Protein AF-A0A2N1U7B9-F1 (afdb_monomer)

Sequence (162 aa):
MQNVTEEANQPQKRRLGWAIFLVAFLLTPVIWNAGTIELAGIDLDYGVRVYGAPKPEQKEYDGFYALKLKEMIEKTASPSRNPIIIMYQHIWYNAVTDGYDIVFWLEPNKPGSPGRSYGCYLSGNTLFLRVEYDGWNRVLTVPFSKAEIETALQHLPAEETP

Secondary structure (DSSP, 8-state):
--HHHHHHHHHHHHHHHHHHHHHHHHHHHHHHHTSPP--TT--TTEEEEEE-SS-S-PEEE-HHHHHHHHHHHHHH-EE---HHHHHHHHHHHHHT----SEEEEEEESSTT-SPPEEEEEEETTEEEEEEETTPPPEEEE-S--HHHHHHHTSPPTT----

Foldseek 3Di:
DPPVVVVVCVVVVVVVVVVVVVVCLQVVLQVLQQDADPLPLQAQQKWKFKDDDDDPDGDIGTSVLLVLVSCQCNVFKGFDSGSVQSVCVVCCCVPPVDDFPIWMKIGGPDPPPPDWIWIWGHDPQWTFIDTPDDDDIHIIGGPDDPVVSVVSVDDDPVPPDD

Mean predicted aligned error: 8.26 Å

Nearest PDB structures (foldseek):
  7a9y-assembly1_AAA  TM=4.972E-01  e=2.601E+00  Homo sapiens
  2cbr-assembly1_A  TM=5.210E-01  e=5.003E+00  Bos taurus
  6i8x-assembly2_B  TM=5.141E-01  e=3.944E+00  Ascaris suum
  6i9f-assembly1_A  TM=4.335E-01  e=4.442E+00  Ascaris suum
  4xdq-assembly1_A  TM=2.722E-01  e=3.716E+00  Mycolicibacterium thermoresistibile ATCC 19527

Radius of gyration: 21.89 Å; Cα contacts (8 Å, |Δi|>4): 228; chains: 1; bounding box: 32×30×97 Å

Structure (mmCIF, N/CA/C/O backbone):
data_AF-A0A2N1U7B9-F1
#
_entry.id   AF-A0A2N1U7B9-F1
#
loop_
_atom_site.group_PDB
_atom_site.id
_atom_site.type_symbol
_atom_site.label_atom_id
_atom_site.label_alt_id
_atom_site.label_comp_id
_atom_site.label_asym_id
_atom_site.label_entity_id
_atom_site.label_seq_id
_atom_site.pdbx_PDB_ins_code
_atom_site.Cartn_x
_atom_site.Cartn_y
_atom_site.Cartn_z
_atom_site.occupancy
_atom_site.B_iso_or_equiv
_atom_site.auth_seq_id
_atom_site.auth_comp_id
_atom_site.auth_asym_id
_atom_site.auth_atom_id
_atom_site.pdbx_PDB_model_num
ATOM 1 N N . MET A 1 1 ? -6.536 0.666 61.473 1.00 55.34 1 MET A N 1
ATOM 2 C CA . MET A 1 1 ? -7.361 1.458 60.529 1.00 55.34 1 MET A CA 1
ATOM 3 C C . MET A 1 1 ? -6.723 1.655 59.142 1.00 55.34 1 MET A C 1
ATOM 5 O O . MET A 1 1 ? -7.359 2.278 58.309 1.00 55.34 1 MET A O 1
ATOM 9 N N . GLN A 1 2 ? -5.533 1.104 58.846 1.00 54.75 2 GLN A N 1
ATOM 10 C CA . GLN A 1 2 ? -4.863 1.264 57.536 1.00 54.75 2 GLN A CA 1
ATOM 11 C C . GLN A 1 2 ? -5.254 0.227 56.459 1.00 54.75 2 GLN A C 1
ATOM 13 O O . GLN A 1 2 ? -5.137 0.533 55.281 1.00 54.75 2 GLN A O 1
ATOM 18 N N . ASN A 1 3 ? -5.776 -0.952 56.824 1.00 56.19 3 ASN A N 1
ATOM 19 C CA . ASN A 1 3 ? -6.053 -2.021 55.845 1.00 56.19 3 ASN A CA 1
ATOM 20 C C . ASN A 1 3 ? -7.308 -1.808 54.980 1.00 56.19 3 ASN A C 1
ATOM 22 O O . ASN A 1 3 ? -7.393 -2.359 53.889 1.00 56.19 3 ASN A O 1
ATOM 26 N N . VAL A 1 4 ? -8.281 -1.008 55.428 1.00 56.94 4 VAL A N 1
ATOM 27 C CA . VAL A 1 4 ? -9.568 -0.857 54.713 1.00 56.94 4 VAL A CA 1
ATOM 28 C C . VAL A 1 4 ? -9.419 0.014 53.456 1.00 56.94 4 VAL A C 1
ATOM 30 O O . VAL A 1 4 ? -10.116 -0.177 52.463 1.00 56.94 4 VAL A O 1
ATOM 33 N N . THR A 1 5 ? -8.469 0.951 53.460 1.00 56.84 5 THR A N 1
ATOM 34 C CA . THR A 1 5 ? -8.213 1.873 52.344 1.00 56.84 5 THR A CA 1
ATOM 35 C C . THR A 1 5 ? -7.369 1.255 51.223 1.00 56.84 5 THR A C 1
ATOM 37 O O . THR A 1 5 ? -7.430 1.730 50.087 1.00 56.84 5 THR A O 1
ATOM 40 N N . GLU A 1 6 ? -6.590 0.205 51.505 1.00 57.62 6 GLU A N 1
ATOM 41 C CA . GLU A 1 6 ? -5.793 -0.498 50.488 1.00 57.62 6 GLU A CA 1
ATOM 42 C C . GLU A 1 6 ? -6.632 -1.453 49.633 1.00 57.62 6 GLU A C 1
ATOM 44 O O . GLU A 1 6 ? -6.497 -1.433 48.406 1.00 57.62 6 GLU A O 1
ATOM 49 N N . GLU A 1 7 ? -7.546 -2.219 50.240 1.00 57.66 7 GLU A N 1
ATOM 50 C CA . GLU A 1 7 ? -8.446 -3.128 49.511 1.00 57.66 7 GLU A CA 1
ATOM 51 C C . GLU A 1 7 ? -9.394 -2.375 48.567 1.00 57.66 7 GLU A C 1
ATOM 53 O O . GLU A 1 7 ? -9.569 -2.773 47.414 1.00 57.66 7 GLU A O 1
ATOM 58 N N . ALA A 1 8 ? -9.936 -1.230 48.999 1.00 60.47 8 ALA A N 1
ATOM 59 C CA . ALA A 1 8 ? -10.823 -0.408 48.170 1.00 60.47 8 ALA A CA 1
ATOM 60 C C . ALA A 1 8 ? -10.115 0.196 46.936 1.00 60.47 8 ALA A C 1
ATOM 62 O O . ALA A 1 8 ? -10.736 0.389 45.890 1.00 60.47 8 ALA A O 1
ATOM 63 N N . ASN A 1 9 ? -8.802 0.447 47.021 1.00 62.03 9 ASN A N 1
ATOM 64 C CA . ASN A 1 9 ? -7.998 1.025 45.936 1.00 62.03 9 ASN A CA 1
ATOM 65 C C . ASN A 1 9 ? -7.472 -0.015 44.930 1.00 62.03 9 ASN A C 1
ATOM 67 O O . ASN A 1 9 ? -7.048 0.336 43.825 1.00 62.03 9 ASN A O 1
ATOM 71 N N . GLN A 1 10 ? -7.479 -1.299 45.285 1.00 64.56 10 GLN A N 1
ATOM 72 C CA . GLN A 1 10 ? -6.958 -2.381 44.452 1.00 64.56 10 GLN A CA 1
ATOM 73 C C . GLN A 1 10 ? -7.710 -2.580 43.113 1.00 64.56 10 GLN A C 1
ATOM 75 O O . GLN A 1 10 ? -7.042 -2.690 42.076 1.00 64.56 10 GLN A O 1
ATOM 80 N N . PRO A 1 11 ? -9.061 -2.580 43.051 1.00 73.31 11 PRO A N 1
ATOM 81 C CA . PRO A 1 11 ? -9.780 -2.693 41.779 1.00 73.31 11 PRO A CA 1
ATOM 82 C C . PRO A 1 11 ? -9.590 -1.458 40.887 1.00 73.31 11 PRO A C 1
ATOM 84 O O . PRO A 1 11 ? -9.519 -1.594 39.665 1.00 73.31 11 PRO A O 1
ATOM 87 N N . GLN A 1 12 ? -9.442 -0.265 41.473 1.00 77.00 12 GLN A N 1
ATOM 88 C CA . GLN A 1 12 ? -9.195 0.974 40.730 1.00 77.00 12 GLN A CA 1
ATOM 89 C C . GLN A 1 12 ? -7.795 0.989 40.100 1.00 77.00 12 GLN A C 1
ATOM 91 O O . GLN A 1 12 ? -7.665 1.286 38.913 1.00 77.00 12 GLN A O 1
ATOM 96 N N . LYS A 1 13 ? -6.762 0.569 40.845 1.00 79.94 13 LYS A N 1
ATOM 97 C CA . LYS A 1 13 ? -5.394 0.398 40.321 1.00 79.94 13 LYS A CA 1
ATOM 98 C C . LYS A 1 13 ? -5.332 -0.639 39.191 1.00 79.94 13 LYS A C 1
ATOM 100 O O . LYS A 1 13 ? -4.676 -0.396 38.182 1.00 79.94 13 LYS A O 1
ATOM 105 N N . ARG A 1 14 ? -6.057 -1.762 39.311 1.00 83.44 14 ARG A N 1
ATOM 106 C CA . ARG A 1 14 ? -6.150 -2.785 38.247 1.00 83.44 14 ARG A CA 1
ATOM 107 C C . ARG A 1 14 ? -6.809 -2.245 36.977 1.00 83.44 14 ARG A C 1
ATOM 109 O O . ARG A 1 14 ? -6.288 -2.465 35.890 1.00 83.44 14 ARG A O 1
ATOM 116 N N . ARG A 1 15 ? -7.925 -1.518 37.102 1.00 88.62 15 ARG A N 1
ATOM 117 C CA . ARG A 1 15 ? -8.607 -0.885 35.956 1.00 88.62 15 ARG A CA 1
ATOM 118 C C . ARG A 1 15 ? -7.722 0.149 35.264 1.00 88.62 15 ARG A C 1
ATOM 120 O O . ARG A 1 15 ? -7.667 0.168 34.040 1.00 88.62 15 ARG A O 1
ATOM 127 N N . LEU A 1 16 ? -7.000 0.960 36.039 1.00 91.12 16 LEU A N 1
ATOM 128 C CA . LEU A 1 16 ? -6.049 1.932 35.502 1.00 91.12 16 LEU A CA 1
ATOM 129 C C . LEU A 1 16 ? -4.903 1.245 34.746 1.00 91.12 16 LEU A C 1
ATOM 131 O O . LEU A 1 16 ? -4.582 1.654 33.635 1.00 91.12 16 LEU A O 1
ATOM 135 N N . GLY A 1 17 ? -4.335 0.172 35.304 1.00 92.12 17 GLY A N 1
ATOM 136 C CA . GLY A 1 17 ? -3.301 -0.620 34.632 1.00 92.12 17 GLY A CA 1
ATOM 137 C C . GLY A 1 17 ? -3.775 -1.195 33.293 1.00 92.12 17 GLY A C 1
ATOM 138 O O . GLY A 1 17 ? -3.082 -1.060 32.288 1.00 92.12 17 GLY A O 1
ATOM 139 N N . TRP A 1 18 ? -4.987 -1.757 33.252 1.00 94.06 18 TRP A N 1
ATOM 140 C CA . TRP A 1 18 ? -5.594 -2.243 32.008 1.00 94.06 18 TRP A CA 1
ATOM 141 C C . TRP A 1 18 ? -5.831 -1.134 30.984 1.00 94.06 18 TRP A C 1
ATOM 143 O O . TRP A 1 18 ? -5.555 -1.331 29.804 1.00 94.06 18 TRP A O 1
ATOM 153 N N . ALA A 1 19 ? -6.303 0.036 31.417 1.00 93.19 19 ALA A N 1
ATOM 154 C CA . ALA A 1 19 ? -6.503 1.173 30.525 1.00 93.19 19 ALA A CA 1
ATOM 155 C C . ALA A 1 19 ? -5.178 1.649 29.908 1.00 93.19 19 ALA A C 1
ATOM 157 O O . ALA A 1 19 ? -5.112 1.857 28.700 1.00 93.19 19 ALA A O 1
ATOM 158 N N . ILE A 1 20 ? -4.112 1.757 30.710 1.00 94.69 20 ILE A N 1
ATOM 159 C CA . ILE A 1 20 ? -2.772 2.123 30.224 1.00 94.69 20 ILE A CA 1
ATOM 160 C C . ILE A 1 20 ? -2.271 1.094 29.211 1.00 94.69 20 ILE A C 1
ATOM 162 O O . ILE A 1 20 ? -1.793 1.472 28.144 1.00 94.69 20 ILE A O 1
ATOM 166 N N . PHE A 1 21 ? -2.414 -0.196 29.521 1.00 94.75 21 PHE A N 1
ATOM 167 C CA . PHE A 1 21 ? -2.029 -1.265 28.606 1.00 94.75 21 PHE A CA 1
ATOM 168 C C . PHE A 1 21 ? -2.782 -1.173 27.275 1.00 94.75 21 PHE A C 1
ATOM 170 O O . PHE A 1 21 ? -2.153 -1.206 26.224 1.00 94.75 21 PHE A O 1
ATOM 177 N N . LEU A 1 22 ? -4.108 -1.003 27.305 1.00 93.69 22 LEU A N 1
ATOM 178 C CA . LEU A 1 22 ? -4.922 -0.875 26.093 1.00 93.69 22 LEU A CA 1
ATOM 179 C C . LEU A 1 22 ? -4.524 0.348 25.263 1.00 93.69 22 LEU A C 1
ATOM 181 O O . LEU A 1 22 ? -4.407 0.249 24.045 1.00 93.69 22 LEU A O 1
ATOM 185 N N . VAL A 1 23 ? -4.273 1.488 25.909 1.00 94.12 23 VAL A N 1
ATOM 186 C CA . VAL A 1 23 ? -3.808 2.698 25.221 1.00 94.12 23 VAL A CA 1
ATOM 187 C C . VAL A 1 23 ? -2.445 2.462 24.574 1.00 94.12 23 VAL A C 1
ATOM 189 O O . VAL A 1 23 ? -2.281 2.766 23.397 1.00 94.12 23 VAL A O 1
ATOM 192 N N . ALA A 1 24 ? -1.485 1.879 25.296 1.00 93.38 24 ALA A N 1
ATOM 193 C CA . ALA A 1 24 ? -0.172 1.557 24.741 1.00 93.38 24 ALA A CA 1
ATOM 194 C C . ALA A 1 24 ? -0.288 0.583 23.558 1.00 93.38 24 ALA A C 1
ATOM 196 O O . ALA A 1 24 ? 0.260 0.842 22.490 1.00 93.38 24 ALA A O 1
ATOM 197 N N . PHE A 1 25 ? -1.081 -0.479 23.716 1.00 93.12 25 PHE A N 1
ATOM 198 C CA . PHE A 1 25 ? -1.326 -1.486 22.688 1.00 93.12 25 PHE A CA 1
ATOM 199 C C . PHE A 1 25 ? -1.929 -0.895 21.407 1.00 93.12 25 PHE A C 1
ATOM 201 O O . PHE A 1 25 ? -1.559 -1.305 20.313 1.00 93.12 25 PHE A O 1
ATOM 208 N N . LEU A 1 26 ? -2.821 0.092 21.525 1.00 93.06 26 LEU A N 1
ATOM 209 C CA . LEU A 1 26 ? -3.418 0.771 20.374 1.00 93.06 26 LEU A CA 1
ATOM 210 C C . LEU A 1 26 ? -2.528 1.887 19.804 1.00 93.06 26 LEU A C 1
ATOM 212 O O . LEU A 1 26 ? -2.607 2.177 18.616 1.00 93.06 26 LEU A O 1
ATOM 216 N N . LEU A 1 27 ? -1.664 2.516 20.601 1.00 93.75 27 LEU A N 1
ATOM 217 C CA . LEU A 1 27 ? -0.767 3.568 20.110 1.00 93.75 27 LEU A CA 1
ATOM 218 C C . LEU A 1 27 ? 0.465 3.009 19.397 1.00 93.75 27 LEU A C 1
ATOM 220 O O . LEU A 1 27 ? 0.901 3.596 18.407 1.00 93.75 27 LEU A O 1
ATOM 224 N N . THR A 1 28 ? 1.017 1.884 19.856 1.00 92.38 28 THR A N 1
ATOM 225 C CA . THR A 1 28 ? 2.234 1.301 19.275 1.00 92.38 28 THR A CA 1
ATOM 226 C C . THR A 1 28 ? 2.114 1.044 17.765 1.00 92.38 28 THR A C 1
ATOM 228 O O . THR A 1 28 ? 3.001 1.499 17.044 1.00 92.38 28 THR A O 1
ATOM 231 N N . PRO A 1 29 ? 1.037 0.423 17.235 1.00 92.06 29 PRO A N 1
ATOM 232 C CA . PRO A 1 29 ? 0.873 0.237 15.793 1.00 92.06 29 PRO A CA 1
ATOM 233 C C . PRO A 1 29 ? 0.808 1.558 15.024 1.00 92.06 29 PRO A C 1
ATOM 235 O O . PRO A 1 29 ? 1.355 1.659 13.932 1.00 92.06 29 PRO A O 1
ATOM 238 N N . VAL A 1 30 ? 0.171 2.587 15.593 1.00 93.75 30 VAL A N 1
ATOM 239 C CA . VAL A 1 30 ? 0.051 3.905 14.952 1.00 93.75 30 VAL A CA 1
ATOM 240 C C . VAL A 1 30 ? 1.411 4.589 14.860 1.00 93.75 30 VAL A C 1
ATOM 242 O O . VAL A 1 30 ? 1.768 5.086 13.797 1.00 93.75 30 VAL A O 1
ATOM 245 N N . ILE A 1 31 ? 2.187 4.578 15.948 1.00 92.31 31 ILE A N 1
ATOM 246 C CA . ILE A 1 31 ? 3.545 5.140 15.975 1.00 92.31 31 ILE A CA 1
ATOM 247 C C . ILE A 1 31 ? 4.449 4.378 15.006 1.00 92.31 31 ILE A C 1
ATOM 249 O O . ILE A 1 31 ? 5.175 4.995 14.232 1.00 92.31 31 ILE A O 1
ATOM 253 N N . TRP A 1 32 ? 4.366 3.045 15.006 1.00 89.56 32 TRP A N 1
ATOM 254 C CA . TRP A 1 32 ? 5.115 2.204 14.078 1.00 89.56 32 TRP A CA 1
ATOM 255 C C . TRP A 1 32 ? 4.774 2.546 12.620 1.00 89.56 32 TRP A C 1
ATOM 257 O O . TRP A 1 32 ? 5.668 2.693 11.786 1.00 89.56 32 TRP A O 1
ATOM 267 N N . ASN A 1 33 ? 3.497 2.772 12.316 1.00 93.69 33 ASN A N 1
ATOM 268 C CA . ASN A 1 33 ? 3.041 3.071 10.966 1.00 93.69 33 ASN A CA 1
ATOM 269 C C . ASN A 1 33 ? 3.326 4.513 10.497 1.00 93.69 33 ASN A C 1
ATOM 271 O O . ASN A 1 33 ? 3.345 4.745 9.294 1.00 93.69 33 ASN A O 1
ATOM 275 N N . ALA A 1 34 ? 3.592 5.467 11.397 1.00 88.19 34 ALA A N 1
ATOM 276 C CA . ALA A 1 34 ? 3.653 6.911 11.116 1.00 88.19 34 ALA A CA 1
ATOM 277 C C . ALA A 1 34 ? 4.830 7.402 10.241 1.00 88.19 34 ALA A C 1
ATOM 279 O O . ALA A 1 34 ? 4.990 8.610 10.063 1.00 88.19 34 ALA A O 1
ATOM 280 N N . GLY A 1 35 ? 5.668 6.506 9.718 1.00 83.12 35 GLY A N 1
ATOM 281 C CA . GLY A 1 35 ? 6.795 6.873 8.862 1.00 83.12 35 GLY A CA 1
ATOM 282 C C . GLY A 1 35 ? 6.382 7.394 7.483 1.00 83.12 35 GLY A C 1
ATOM 283 O O . GLY A 1 35 ? 5.225 7.314 7.071 1.00 83.12 35 GLY A O 1
ATOM 284 N N . THR A 1 36 ? 7.363 7.937 6.767 1.00 81.69 36 THR A N 1
ATOM 285 C CA . THR A 1 36 ? 7.205 8.436 5.397 1.00 81.69 36 THR A CA 1
ATOM 286 C C . THR A 1 36 ? 6.905 7.305 4.416 1.00 81.69 36 THR A C 1
ATOM 288 O O . THR A 1 36 ? 7.323 6.167 4.621 1.00 81.69 36 THR A O 1
ATOM 291 N N . ILE A 1 37 ? 6.214 7.628 3.325 1.00 84.81 37 ILE A N 1
ATOM 292 C CA . ILE A 1 37 ? 6.016 6.712 2.197 1.00 84.81 37 ILE A CA 1
ATOM 293 C C . ILE A 1 37 ? 7.353 6.593 1.447 1.00 84.81 37 ILE A C 1
ATOM 295 O O . ILE A 1 37 ? 7.937 7.601 1.061 1.00 84.81 37 ILE A O 1
ATOM 299 N N . GLU A 1 38 ? 7.871 5.375 1.282 1.00 81.62 38 GLU A N 1
ATOM 300 C CA . GLU A 1 38 ? 9.255 5.122 0.838 1.00 81.62 38 GLU A CA 1
ATOM 301 C C . GLU A 1 38 ? 9.377 4.811 -0.668 1.00 81.62 38 GLU A C 1
ATOM 303 O O . GLU A 1 38 ? 10.080 3.877 -1.043 1.00 81.62 38 GLU A O 1
ATOM 308 N N . LEU A 1 39 ? 8.723 5.576 -1.550 1.00 86.94 39 LEU A N 1
ATOM 309 C CA . LEU A 1 39 ? 8.722 5.315 -3.005 1.00 86.94 39 LEU A CA 1
ATOM 310 C C . LEU A 1 39 ? 9.736 6.157 -3.804 1.00 86.94 39 LEU A C 1
ATOM 312 O O . LEU A 1 39 ? 9.813 6.050 -5.028 1.00 86.94 39 LEU A O 1
ATOM 316 N N . ALA A 1 40 ? 10.566 6.957 -3.127 1.00 79.19 40 ALA A N 1
ATOM 317 C CA . ALA A 1 40 ? 11.488 7.904 -3.760 1.00 79.19 40 ALA A CA 1
ATOM 318 C C . ALA A 1 40 ? 12.420 7.274 -4.816 1.00 79.19 40 ALA A C 1
ATOM 320 O O . ALA A 1 40 ? 12.725 7.934 -5.808 1.00 79.19 40 ALA A O 1
ATOM 321 N N . GLY A 1 41 ? 12.823 6.011 -4.630 1.00 82.31 41 GLY A N 1
ATOM 322 C CA . GLY A 1 41 ? 13.748 5.286 -5.510 1.00 82.31 41 GLY A CA 1
ATOM 323 C C . GLY A 1 41 ? 13.150 4.741 -6.811 1.00 82.31 41 GLY A C 1
ATOM 324 O O . GLY A 1 41 ? 13.884 4.116 -7.567 1.00 82.31 41 GLY A O 1
ATOM 325 N N . ILE A 1 42 ? 11.852 4.942 -7.061 1.00 89.81 42 ILE A N 1
ATOM 326 C CA . ILE A 1 42 ? 11.188 4.510 -8.299 1.00 89.81 42 ILE A CA 1
ATOM 327 C C . ILE A 1 42 ? 11.442 5.532 -9.411 1.00 89.81 42 ILE A C 1
ATOM 329 O O . ILE A 1 42 ? 11.139 6.721 -9.240 1.00 89.81 42 ILE A O 1
ATOM 333 N N . ASP A 1 43 ? 11.949 5.051 -10.545 1.00 90.31 43 ASP A N 1
ATOM 334 C CA . ASP A 1 43 ? 12.257 5.803 -11.764 1.00 90.31 43 ASP A CA 1
ATOM 335 C C . ASP A 1 43 ? 11.825 5.034 -13.037 1.00 90.31 43 ASP A C 1
ATOM 337 O O . ASP A 1 43 ? 11.048 4.083 -12.965 1.00 90.31 43 ASP A O 1
ATOM 341 N N . LEU A 1 44 ? 12.293 5.460 -14.218 1.00 89.56 44 LEU A N 1
ATOM 342 C CA . LEU A 1 44 ? 11.952 4.836 -15.505 1.00 89.56 44 LEU A CA 1
ATOM 343 C C . LEU A 1 44 ? 12.537 3.424 -15.702 1.00 89.56 44 LEU A C 1
ATOM 345 O O . LEU A 1 44 ? 12.100 2.720 -16.609 1.00 89.56 44 LEU A O 1
ATOM 349 N N . ASP A 1 45 ? 13.501 2.999 -14.880 1.00 90.50 45 ASP A N 1
ATOM 350 C CA . ASP A 1 45 ? 14.039 1.635 -14.913 1.00 90.50 45 ASP A CA 1
ATOM 351 C C . ASP A 1 45 ? 13.149 0.641 -14.138 1.00 90.50 45 ASP A C 1
ATOM 353 O O . ASP A 1 45 ? 13.473 -0.548 -14.076 1.00 90.50 45 ASP A O 1
ATOM 357 N N . TYR A 1 46 ? 12.035 1.097 -13.557 1.00 93.06 46 TYR A N 1
ATOM 358 C CA . TYR A 1 46 ? 11.037 0.245 -12.910 1.00 93.06 46 TYR A CA 1
ATOM 359 C C . TYR A 1 46 ? 9.963 -0.227 -13.892 1.00 93.06 46 TY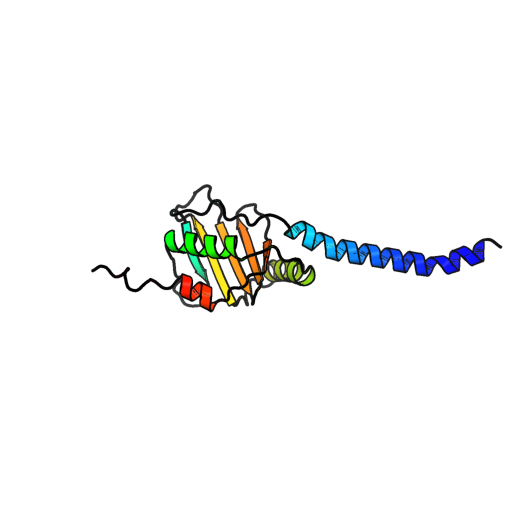R A C 1
ATOM 361 O O . TYR A 1 46 ? 9.780 0.336 -14.967 1.00 93.06 46 TYR A O 1
ATOM 369 N N . GLY A 1 47 ? 9.234 -1.263 -13.507 1.00 91.44 47 GLY A N 1
ATOM 370 C CA . GLY A 1 47 ? 8.023 -1.722 -14.169 1.00 91.44 47 GLY A CA 1
ATOM 371 C C . GLY A 1 47 ? 6.911 -1.959 -13.156 1.00 91.44 47 GLY A C 1
ATOM 372 O O . GLY A 1 47 ? 7.151 -2.046 -11.947 1.00 91.44 47 GLY A O 1
ATOM 373 N N . VAL A 1 48 ? 5.680 -2.051 -13.654 1.00 93.00 48 VAL A N 1
ATOM 374 C CA . VAL A 1 48 ? 4.514 -2.456 -12.865 1.00 93.00 48 VAL A CA 1
ATOM 375 C C . VAL A 1 48 ? 4.143 -3.882 -13.227 1.00 93.00 48 VAL A C 1
ATOM 377 O O . VAL A 1 48 ? 3.890 -4.167 -14.393 1.00 93.00 48 VAL A O 1
ATOM 380 N N . ARG A 1 49 ? 4.018 -4.764 -12.238 1.00 90.00 49 ARG A N 1
ATOM 381 C CA . ARG A 1 49 ? 3.444 -6.103 -12.430 1.00 90.00 49 ARG A CA 1
ATOM 382 C C . ARG A 1 49 ? 2.137 -6.219 -11.684 1.00 90.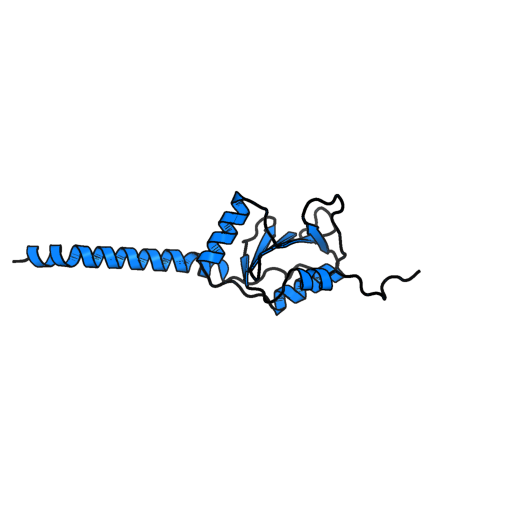00 49 ARG A C 1
ATOM 384 O O . ARG A 1 49 ? 2.123 -6.127 -10.460 1.00 90.00 49 ARG A O 1
ATOM 391 N N . VAL A 1 50 ? 1.039 -6.414 -12.404 1.00 87.94 50 VAL A N 1
ATOM 392 C CA . VAL A 1 50 ? -0.285 -6.561 -11.790 1.00 87.94 50 VAL A CA 1
ATOM 393 C C . VAL A 1 50 ? -0.611 -8.037 -11.596 1.00 87.94 50 VAL A C 1
ATOM 395 O O . VAL A 1 50 ? -0.570 -8.831 -12.534 1.00 87.94 50 VAL A O 1
ATOM 398 N N . TYR A 1 51 ? -0.983 -8.380 -10.368 1.00 78.31 51 TYR A N 1
ATOM 399 C CA . TYR A 1 51 ? -1.404 -9.700 -9.930 1.00 78.31 51 TYR A CA 1
ATOM 400 C C . TYR A 1 51 ? -2.910 -9.674 -9.631 1.00 78.31 51 TYR A C 1
ATOM 402 O O . TYR A 1 51 ? -3.426 -8.778 -8.958 1.00 78.31 51 TYR A O 1
ATOM 410 N N . GLY A 1 52 ? -3.636 -10.665 -10.141 1.00 64.19 52 GLY A N 1
ATOM 411 C CA . GLY A 1 52 ? -5.077 -10.805 -9.943 1.00 64.19 52 GLY A CA 1
ATOM 412 C C . GLY A 1 52 ? -5.510 -12.267 -9.927 1.00 64.19 52 GLY A C 1
ATOM 413 O O . GLY A 1 52 ? -4.681 -13.169 -10.057 1.00 64.19 52 GLY A O 1
ATOM 414 N N . ALA A 1 53 ? -6.822 -12.491 -9.784 1.00 48.22 53 ALA A N 1
ATOM 415 C CA . ALA A 1 53 ? -7.439 -13.815 -9.896 1.00 48.22 53 ALA A CA 1
ATOM 416 C C . ALA A 1 53 ? -6.937 -14.541 -11.162 1.00 48.22 53 ALA A C 1
ATOM 418 O O . ALA A 1 53 ? -6.771 -13.891 -12.199 1.00 48.22 53 ALA A O 1
ATOM 419 N N . PRO A 1 54 ? -6.682 -15.861 -11.088 1.00 43.41 54 PRO A N 1
ATOM 420 C CA . PRO A 1 54 ? -5.746 -16.561 -11.956 1.00 43.41 54 PRO A CA 1
ATOM 421 C C . PRO A 1 54 ? -6.145 -16.412 -13.421 1.00 43.41 54 PRO A C 1
ATOM 423 O O . PRO A 1 54 ? -7.061 -17.067 -13.918 1.00 43.41 54 PRO A O 1
ATOM 426 N N . LYS A 1 55 ? -5.420 -15.547 -14.123 1.00 49.34 55 LYS A N 1
ATOM 427 C CA . LYS A 1 55 ? -5.274 -15.610 -15.568 1.00 49.34 55 LYS A CA 1
ATOM 428 C C . LYS A 1 55 ? -3.782 -15.761 -15.860 1.00 49.34 55 LYS A C 1
ATOM 430 O O . LYS A 1 55 ? -2.983 -15.159 -15.148 1.00 49.34 55 LYS A O 1
ATOM 435 N N . PRO A 1 56 ? -3.402 -16.561 -16.868 1.00 50.44 56 PRO A N 1
ATOM 436 C CA . PRO A 1 56 ? -2.004 -16.895 -17.155 1.00 50.44 56 PRO A CA 1
ATOM 437 C C . PRO A 1 56 ? -1.095 -15.704 -17.506 1.00 50.44 56 PRO A C 1
ATOM 439 O O . PRO A 1 56 ? 0.098 -15.896 -17.705 1.00 50.44 56 PRO A O 1
ATOM 442 N N . GLU A 1 57 ? -1.634 -14.491 -17.600 1.00 54.69 57 GLU A N 1
ATOM 443 C CA . GLU A 1 57 ? -0.929 -13.311 -18.081 1.00 54.69 57 GLU A CA 1
ATOM 444 C C . GLU A 1 57 ? -0.767 -12.317 -16.929 1.00 54.69 57 GLU A C 1
ATOM 446 O O . GLU A 1 57 ? -1.670 -11.536 -16.619 1.00 54.69 57 GLU A O 1
ATOM 451 N N . GLN A 1 58 ? 0.396 -12.364 -16.277 1.00 64.19 58 GLN A N 1
ATOM 452 C CA . GLN A 1 58 ? 0.893 -11.211 -15.531 1.00 64.19 58 GLN A CA 1
ATOM 453 C C . GLN A 1 58 ? 1.031 -10.064 -16.531 1.00 64.19 58 GLN A C 1
ATOM 455 O O . GLN A 1 58 ? 1.765 -10.180 -17.512 1.00 64.19 58 GLN A O 1
ATOM 460 N N . LYS A 1 59 ? 0.289 -8.977 -16.316 1.00 76.12 59 LYS A N 1
ATOM 461 C CA . LYS A 1 59 ? 0.438 -7.777 -17.138 1.00 76.12 59 LYS A CA 1
ATOM 462 C C . LYS A 1 59 ? 1.605 -6.970 -16.596 1.00 76.12 59 LYS A C 1
ATOM 464 O O . LYS A 1 59 ? 1.577 -6.562 -15.432 1.00 76.12 59 LYS A O 1
ATOM 469 N N . GLU A 1 60 ? 2.609 -6.784 -17.442 1.00 83.12 60 GLU A N 1
ATOM 470 C CA . GLU A 1 60 ? 3.773 -5.949 -17.171 1.00 83.12 60 GLU A CA 1
ATOM 471 C C . GLU A 1 60 ? 3.604 -4.607 -17.887 1.00 83.12 60 GLU A C 1
ATOM 473 O O . GLU A 1 60 ? 3.209 -4.557 -19.051 1.00 83.12 60 GLU A O 1
ATOM 478 N N . TYR A 1 61 ? 3.874 -3.527 -17.164 1.00 88.44 61 TYR A N 1
ATOM 479 C CA . TYR A 1 61 ? 3.855 -2.157 -17.663 1.00 88.44 61 TYR A CA 1
ATOM 480 C C . TYR A 1 61 ? 5.226 -1.531 -17.429 1.00 88.44 61 TYR A C 1
ATOM 482 O O . TYR A 1 61 ? 5.913 -1.883 -16.471 1.00 88.44 61 TYR A O 1
ATOM 490 N N . ASP A 1 62 ? 5.621 -0.596 -18.283 1.00 89.88 62 ASP A N 1
ATOM 491 C CA . ASP A 1 62 ? 6.936 0.037 -18.214 1.00 89.88 62 ASP A CA 1
ATOM 492 C C . ASP A 1 62 ? 7.061 1.105 -17.100 1.00 89.88 62 ASP A C 1
ATOM 494 O O . ASP A 1 62 ? 6.158 1.339 -16.283 1.00 89.88 62 ASP A O 1
ATOM 498 N N . GLY A 1 63 ? 8.214 1.778 -17.079 1.00 89.12 63 GLY A N 1
ATOM 499 C CA . GLY A 1 63 ? 8.555 2.786 -16.079 1.00 89.12 63 GLY A CA 1
ATOM 500 C C . GLY A 1 63 ? 7.696 4.045 -16.107 1.00 89.12 63 GLY A C 1
ATOM 501 O O . GLY A 1 63 ? 7.585 4.719 -15.081 1.00 89.12 63 GLY A O 1
ATOM 502 N N . PHE A 1 64 ? 7.033 4.363 -17.223 1.00 91.56 64 PHE A N 1
ATOM 503 C CA . PHE A 1 64 ? 6.089 5.480 -17.264 1.00 91.56 64 PHE A CA 1
ATOM 504 C C . PHE A 1 64 ? 4.892 5.201 -16.347 1.00 91.56 64 PHE A C 1
ATOM 506 O O . PHE A 1 64 ? 4.515 6.040 -15.522 1.00 91.56 64 PHE A O 1
ATOM 513 N N . TYR A 1 65 ? 4.342 3.988 -16.419 1.00 92.44 65 TYR A N 1
ATOM 514 C CA . TYR A 1 65 ? 3.244 3.559 -15.555 1.00 92.44 65 TYR A CA 1
ATOM 515 C C . TYR A 1 65 ? 3.686 3.420 -14.093 1.00 92.44 65 TYR A C 1
ATOM 517 O O . TYR A 1 65 ? 2.928 3.785 -13.189 1.00 92.44 65 TYR A O 1
ATOM 525 N N . ALA A 1 66 ? 4.924 2.977 -13.849 1.00 93.81 66 ALA A N 1
ATOM 526 C CA . ALA A 1 66 ? 5.488 2.925 -12.501 1.00 93.81 66 ALA A CA 1
ATOM 527 C C . ALA A 1 66 ? 5.573 4.321 -11.858 1.00 93.81 66 ALA A C 1
ATOM 529 O O . ALA A 1 66 ? 5.146 4.502 -10.715 1.00 93.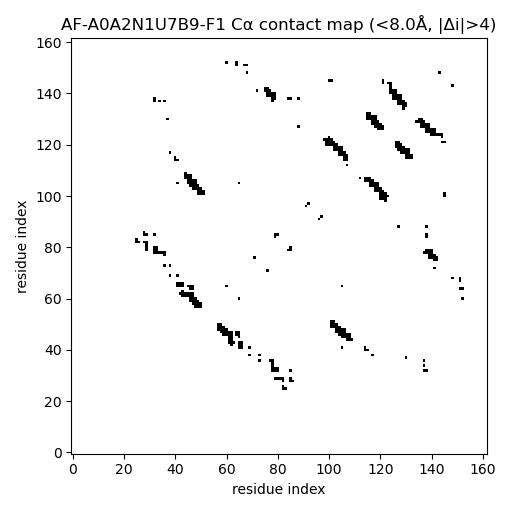81 66 ALA A O 1
ATOM 530 N N . LEU A 1 67 ? 6.038 5.330 -12.604 1.00 94.06 67 LEU A N 1
ATOM 531 C CA . LEU A 1 67 ? 6.067 6.724 -12.148 1.00 94.06 67 LEU A CA 1
ATOM 532 C C . LEU A 1 67 ? 4.666 7.295 -11.906 1.00 94.06 67 LEU A C 1
ATOM 534 O O . LEU A 1 67 ? 4.451 7.990 -10.914 1.00 94.06 67 LEU A O 1
ATOM 538 N N . LYS A 1 68 ? 3.699 6.975 -12.770 1.00 94.19 68 LYS A N 1
ATOM 539 C CA . LYS A 1 68 ? 2.309 7.424 -12.619 1.00 94.19 68 LYS A CA 1
ATOM 540 C C . LYS A 1 68 ? 1.667 6.880 -11.339 1.00 94.19 68 LYS A C 1
ATOM 542 O O . LYS A 1 68 ? 1.015 7.627 -10.609 1.00 94.19 68 LYS A O 1
ATOM 547 N N . LEU A 1 69 ? 1.869 5.594 -11.038 1.00 95.25 69 LEU A N 1
ATOM 548 C CA . LEU A 1 69 ? 1.380 4.989 -9.796 1.00 95.25 69 LEU A CA 1
ATOM 549 C C . LEU A 1 69 ? 2.131 5.510 -8.566 1.00 95.25 69 LEU A C 1
ATOM 551 O O . LEU A 1 69 ? 1.495 5.790 -7.550 1.00 95.25 69 LEU A O 1
ATOM 555 N N . LYS A 1 70 ? 3.452 5.710 -8.663 1.00 95.19 70 LYS A N 1
ATOM 556 C CA . LYS A 1 70 ? 4.244 6.381 -7.622 1.00 95.19 70 LYS A CA 1
ATOM 557 C C . LYS A 1 70 ? 3.651 7.748 -7.285 1.00 95.19 70 LYS A C 1
ATOM 559 O O . LYS A 1 70 ? 3.343 7.998 -6.123 1.00 95.19 70 LYS A O 1
ATOM 564 N N . GLU A 1 71 ? 3.453 8.606 -8.285 1.00 94.38 71 GLU A N 1
ATOM 565 C CA . GLU A 1 71 ? 2.920 9.957 -8.087 1.00 94.38 71 GLU A CA 1
ATOM 566 C C . GLU A 1 71 ? 1.519 9.916 -7.466 1.00 94.38 71 GLU A C 1
ATOM 568 O O . GLU A 1 71 ? 1.238 10.647 -6.514 1.00 94.38 71 GLU A O 1
ATOM 573 N N . MET A 1 72 ? 0.652 9.023 -7.956 1.00 95.00 72 MET A N 1
ATOM 574 C CA . MET A 1 72 ? -0.681 8.818 -7.391 1.00 95.00 72 MET A CA 1
ATOM 575 C C . MET A 1 72 ? -0.610 8.480 -5.895 1.00 95.00 72 MET A C 1
ATOM 577 O O . MET A 1 72 ? -1.321 9.100 -5.098 1.00 95.00 72 MET A O 1
ATOM 581 N N . ILE A 1 73 ? 0.252 7.540 -5.497 1.00 95.56 73 ILE A N 1
ATOM 582 C CA . ILE A 1 73 ? 0.407 7.128 -4.098 1.00 95.56 73 ILE A CA 1
ATOM 583 C C . ILE A 1 73 ? 1.013 8.262 -3.265 1.00 95.56 73 ILE A C 1
ATOM 585 O O . ILE A 1 73 ? 0.420 8.649 -2.264 1.00 95.56 73 ILE A O 1
ATOM 589 N N . GLU A 1 74 ? 2.152 8.831 -3.661 1.00 93.88 74 GLU A N 1
ATOM 590 C CA . GLU A 1 74 ? 2.854 9.855 -2.870 1.00 93.88 74 GLU A CA 1
ATOM 591 C C . GLU A 1 74 ? 2.014 11.125 -2.666 1.00 93.88 74 GLU A C 1
ATOM 593 O O . GLU A 1 74 ? 2.092 11.758 -1.613 1.00 93.88 74 GLU A O 1
ATOM 598 N N . LYS A 1 75 ? 1.176 11.486 -3.645 1.00 93.56 75 LYS A N 1
ATOM 599 C CA . LYS A 1 75 ? 0.330 12.684 -3.580 1.00 93.56 75 LYS A CA 1
ATOM 600 C C . LYS A 1 75 ? -0.922 12.504 -2.727 1.00 93.56 75 LYS A C 1
ATOM 602 O O . LYS A 1 75 ? -1.417 13.482 -2.167 1.00 93.56 75 LYS A O 1
ATOM 607 N N . THR A 1 76 ? -1.482 11.297 -2.688 1.00 94.56 76 THR A N 1
ATOM 608 C CA . THR A 1 76 ? -2.835 11.080 -2.147 1.00 94.56 76 THR A CA 1
ATOM 609 C C . THR A 1 76 ? -2.884 10.165 -0.932 1.00 94.56 76 THR A C 1
ATOM 611 O O . THR A 1 76 ? -3.817 10.265 -0.133 1.00 94.56 76 THR A O 1
ATOM 614 N N . ALA A 1 77 ? -1.897 9.288 -0.764 1.00 95.56 77 ALA A N 1
ATOM 615 C CA . ALA A 1 77 ? -1.854 8.354 0.343 1.00 95.56 77 ALA A CA 1
ATOM 616 C C . ALA A 1 77 ? -1.359 9.031 1.625 1.00 95.56 77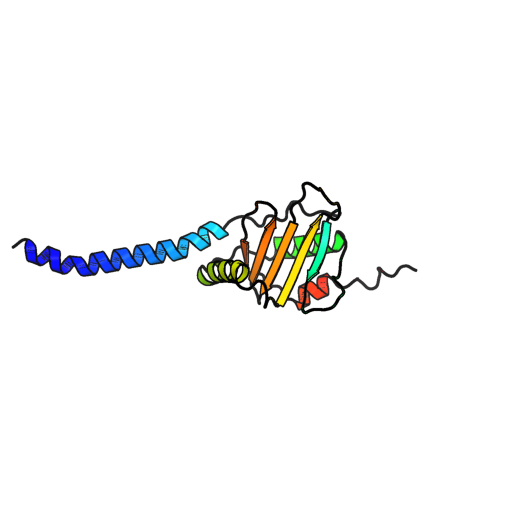 ALA A C 1
ATOM 618 O O . ALA A 1 77 ? -0.534 9.943 1.618 1.00 95.56 77 ALA A O 1
ATOM 619 N N . SER A 1 78 ? -1.836 8.536 2.762 1.00 95.31 78 SER A N 1
ATOM 620 C CA . SER A 1 78 ? -1.337 8.936 4.078 1.00 95.31 78 SER A CA 1
ATOM 621 C C . SER A 1 78 ? -1.190 7.716 4.983 1.00 95.31 78 SER A C 1
ATOM 623 O O . SER A 1 78 ? -1.964 6.769 4.839 1.00 95.31 78 SER A O 1
ATOM 625 N N . PRO A 1 79 ? -0.236 7.695 5.930 1.00 95.94 79 PRO A N 1
ATOM 626 C CA . PRO A 1 79 ? -0.167 6.619 6.909 1.00 95.94 79 PRO A CA 1
ATOM 627 C C . PRO A 1 79 ? -1.487 6.482 7.672 1.00 95.94 79 PRO A C 1
ATOM 629 O O . PRO A 1 79 ? -1.986 7.447 8.261 1.00 95.94 79 PRO A O 1
ATOM 632 N N . SER A 1 80 ? -2.049 5.273 7.684 1.00 95.81 80 SER A N 1
ATOM 633 C CA . SER A 1 80 ? -3.233 4.960 8.478 1.00 95.81 80 SER A CA 1
ATOM 634 C C . SER A 1 80 ? -2.974 5.257 9.954 1.00 95.81 80 SER A C 1
ATOM 636 O O . SER A 1 80 ? -1.900 4.981 10.493 1.00 95.81 80 SER A O 1
ATOM 638 N N . ARG A 1 81 ? -3.985 5.818 10.619 1.00 95.00 81 ARG A N 1
ATOM 639 C CA . ARG A 1 81 ? -3.986 6.088 12.066 1.00 95.00 81 ARG A CA 1
ATOM 640 C C . ARG A 1 81 ? -4.952 5.183 12.824 1.00 95.00 81 ARG A C 1
ATOM 642 O O . ARG A 1 81 ? -5.167 5.381 14.015 1.00 95.00 81 ARG A O 1
ATOM 649 N N . ASN A 1 82 ? -5.556 4.211 12.138 1.00 95.38 82 ASN A N 1
ATOM 650 C CA . ASN A 1 82 ? -6.470 3.259 12.749 1.00 95.38 82 ASN A CA 1
ATOM 651 C C . ASN A 1 82 ? -5.689 2.001 13.174 1.00 95.38 82 ASN A C 1
ATOM 653 O O . ASN A 1 82 ? -5.332 1.200 12.307 1.00 95.38 82 ASN A O 1
ATOM 657 N N . PRO A 1 83 ? -5.442 1.786 14.480 1.00 94.75 83 PRO A N 1
ATOM 658 C CA . PRO A 1 83 ? -4.630 0.665 14.952 1.00 94.75 83 PRO A CA 1
ATOM 659 C C . PRO A 1 83 ? -5.208 -0.702 14.601 1.00 94.75 83 PRO A C 1
ATOM 661 O O . PRO A 1 83 ? -4.447 -1.627 14.333 1.00 94.75 83 PRO A O 1
ATOM 664 N N . ILE A 1 84 ? -6.536 -0.820 14.538 1.00 94.25 84 ILE A N 1
ATOM 665 C CA . ILE A 1 84 ? -7.205 -2.075 14.191 1.00 94.25 84 ILE A CA 1
ATOM 666 C C . ILE A 1 84 ? -6.900 -2.433 12.736 1.00 94.25 84 ILE A C 1
ATOM 668 O O . ILE A 1 84 ? -6.503 -3.560 12.460 1.00 94.25 84 ILE A O 1
ATOM 672 N N . ILE A 1 85 ? -7.018 -1.467 11.817 1.00 94.44 85 ILE A N 1
ATOM 673 C CA . ILE A 1 85 ? -6.698 -1.677 10.396 1.00 94.44 85 ILE A CA 1
ATOM 674 C C . ILE A 1 85 ? -5.207 -1.980 10.222 1.00 94.44 85 ILE A C 1
ATOM 676 O O . ILE A 1 85 ? -4.857 -2.890 9.475 1.00 94.44 85 ILE A O 1
ATOM 680 N N . ILE A 1 86 ? -4.330 -1.260 10.933 1.00 95.25 86 ILE A N 1
ATOM 681 C CA . ILE A 1 86 ? -2.880 -1.486 10.863 1.00 95.25 86 ILE A CA 1
ATOM 682 C C . ILE A 1 86 ? -2.544 -2.925 11.258 1.00 95.25 86 ILE A C 1
ATOM 684 O O . ILE A 1 86 ? -1.857 -3.624 10.513 1.00 95.25 86 ILE A O 1
ATOM 688 N N . MET A 1 87 ? -3.044 -3.377 12.409 1.00 93.00 87 MET A N 1
ATOM 689 C CA . MET A 1 87 ? -2.812 -4.738 12.887 1.00 93.00 87 MET A CA 1
ATOM 690 C C . MET A 1 87 ? -3.439 -5.780 11.962 1.00 93.00 87 MET A C 1
ATOM 692 O O . MET A 1 87 ? -2.778 -6.759 11.623 1.00 93.00 87 MET A O 1
ATOM 696 N N . TYR A 1 88 ? -4.686 -5.559 11.535 1.00 92.62 88 TYR A N 1
ATOM 697 C CA . TYR A 1 88 ? -5.392 -6.455 10.623 1.00 92.62 88 TYR A CA 1
ATOM 698 C C . TYR A 1 88 ? -4.589 -6.688 9.347 1.00 92.62 88 TYR A C 1
ATOM 700 O O . TYR A 1 88 ? -4.350 -7.836 9.002 1.00 92.62 88 TYR A O 1
ATOM 708 N N . GLN A 1 89 ? -4.110 -5.629 8.690 1.00 93.19 89 GLN A N 1
ATOM 709 C CA . GLN A 1 89 ? -3.367 -5.771 7.439 1.00 93.19 89 GLN A CA 1
ATOM 710 C C . GLN A 1 89 ? -2.042 -6.520 7.630 1.00 93.19 89 GLN A C 1
ATOM 712 O O . GLN A 1 89 ? -1.712 -7.382 6.822 1.00 93.19 89 GLN A O 1
ATOM 717 N N . HIS A 1 90 ? -1.316 -6.271 8.727 1.00 91.31 90 HIS A N 1
ATOM 718 C CA . HIS A 1 90 ? -0.087 -7.013 9.027 1.00 91.31 90 HIS A CA 1
ATOM 719 C C . HIS A 1 90 ? -0.349 -8.499 9.310 1.00 91.31 90 HIS A C 1
ATOM 721 O O . HIS A 1 90 ? 0.436 -9.348 8.895 1.00 91.31 90 HIS A O 1
ATOM 727 N N . ILE A 1 91 ? -1.433 -8.829 10.015 1.00 90.50 91 ILE A N 1
ATOM 728 C CA . ILE A 1 91 ? -1.804 -10.223 10.293 1.00 90.50 91 ILE A CA 1
ATOM 729 C C . ILE A 1 91 ? -2.294 -10.902 9.012 1.00 90.50 91 ILE A C 1
ATOM 731 O O . ILE A 1 91 ? -1.828 -11.988 8.684 1.00 90.50 91 ILE A O 1
ATOM 735 N N . TRP A 1 92 ? -3.200 -10.256 8.277 1.00 90.31 92 TRP A N 1
ATOM 736 C CA . TRP A 1 92 ? -3.806 -10.785 7.058 1.00 90.31 92 TRP A CA 1
ATOM 737 C C . TRP A 1 92 ? -2.760 -11.075 5.986 1.00 90.31 92 TRP A C 1
ATOM 739 O O . TRP A 1 92 ? -2.723 -12.180 5.442 1.00 90.31 92 TRP A O 1
ATOM 749 N N . TYR A 1 93 ? -1.857 -10.121 5.750 1.00 84.69 93 TYR A N 1
ATOM 750 C CA . TYR A 1 93 ? -0.750 -10.300 4.820 1.00 84.69 93 TYR A CA 1
ATOM 751 C C . TYR A 1 93 ? 0.122 -11.507 5.200 1.00 84.69 93 TYR A C 1
ATOM 753 O O . TYR A 1 93 ? 0.448 -12.316 4.342 1.00 84.69 93 TYR A O 1
ATOM 761 N N . ASN A 1 94 ? 0.454 -11.678 6.484 1.00 80.75 94 ASN A N 1
ATOM 762 C CA . ASN A 1 94 ? 1.308 -12.784 6.930 1.00 80.75 94 ASN A CA 1
ATOM 763 C C . ASN A 1 94 ? 0.593 -14.149 6.999 1.00 80.75 94 ASN A C 1
ATOM 765 O O . ASN A 1 94 ? 1.271 -15.168 7.101 1.00 80.75 94 ASN A O 1
ATOM 769 N N . ALA A 1 95 ? -0.745 -14.186 6.986 1.00 84.56 95 ALA A N 1
ATOM 770 C CA . ALA A 1 95 ? -1.519 -15.409 7.219 1.00 84.56 95 ALA A CA 1
ATOM 771 C C . ALA A 1 95 ?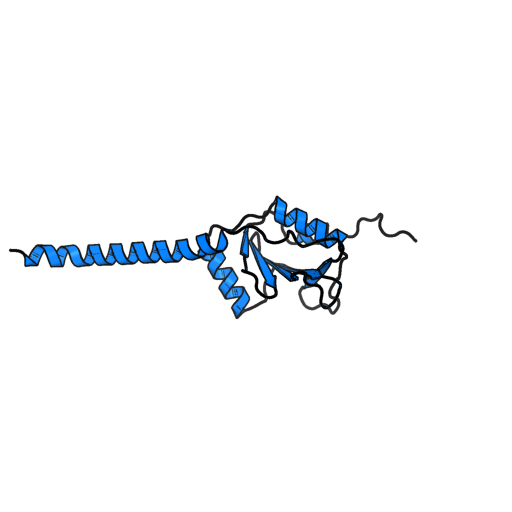 -2.303 -15.919 5.998 1.00 84.56 95 ALA A C 1
ATOM 773 O O . ALA A 1 95 ? -2.489 -17.127 5.877 1.00 84.56 95 ALA A O 1
ATOM 774 N N . VAL A 1 96 ? -2.795 -15.030 5.127 1.00 78.00 96 VAL A N 1
ATOM 775 C CA . VAL A 1 96 ? -3.751 -15.384 4.057 1.00 78.00 96 VAL A CA 1
ATOM 776 C C . VAL A 1 96 ? -3.247 -15.000 2.667 1.00 78.00 96 VAL A C 1
ATOM 778 O O . VAL A 1 96 ? -3.458 -15.757 1.726 1.00 78.00 96 VAL A O 1
ATOM 781 N N . THR A 1 97 ? -2.547 -13.871 2.518 1.00 71.62 97 THR A N 1
ATOM 782 C CA . THR A 1 97 ? -1.933 -13.390 1.253 1.00 71.62 97 THR A CA 1
ATOM 783 C C . THR A 1 97 ? -2.873 -13.158 0.048 1.00 71.62 97 THR A C 1
ATOM 785 O O . THR A 1 97 ? -2.401 -12.710 -0.992 1.00 71.62 97 THR A O 1
ATOM 788 N N . ASP A 1 98 ? -4.186 -13.377 0.179 1.00 78.19 98 ASP A N 1
ATOM 789 C CA . ASP A 1 98 ? -5.201 -13.243 -0.887 1.00 78.19 98 ASP A CA 1
ATOM 790 C C . ASP A 1 98 ? -6.426 -12.421 -0.410 1.00 78.19 98 ASP A C 1
ATOM 792 O O . ASP A 1 98 ? -6.517 -12.045 0.760 1.00 78.19 98 ASP A O 1
ATOM 796 N N . GLY A 1 99 ? -7.372 -12.114 -1.303 1.00 83.75 99 GLY A N 1
ATOM 797 C CA . GLY A 1 99 ? -8.610 -11.378 -1.016 1.00 83.75 99 GLY A CA 1
ATOM 798 C C . GLY A 1 99 ? -8.496 -9.857 -1.153 1.00 83.75 99 GLY A C 1
ATOM 799 O O . GLY A 1 99 ? -9.399 -9.133 -0.737 1.00 83.75 99 GLY A O 1
ATOM 800 N N . TYR A 1 100 ? -7.394 -9.370 -1.722 1.00 90.50 100 TYR A N 1
ATOM 801 C CA . TYR A 1 100 ? -7.207 -7.964 -2.077 1.00 90.50 100 TYR A CA 1
ATOM 802 C C . TYR A 1 100 ? -7.971 -7.621 -3.363 1.00 90.50 100 TYR A C 1
ATOM 804 O O . TYR A 1 100 ? -8.112 -8.457 -4.256 1.00 90.50 100 TYR A O 1
ATOM 812 N N . ASP A 1 101 ? -8.428 -6.375 -3.493 1.00 92.19 101 ASP A N 1
ATOM 813 C CA . ASP A 1 101 ? -9.138 -5.911 -4.692 1.00 92.19 101 ASP A CA 1
ATOM 814 C C . ASP A 1 101 ? -8.224 -5.957 -5.925 1.00 92.19 101 ASP A C 1
ATOM 816 O O . ASP A 1 101 ? -8.639 -6.346 -7.027 1.00 92.19 101 ASP A O 1
ATOM 820 N N . ILE A 1 102 ? -6.969 -5.552 -5.721 1.00 91.00 102 ILE A N 1
ATOM 821 C CA . ILE A 1 102 ? -5.879 -5.611 -6.689 1.00 91.00 102 ILE A CA 1
ATOM 822 C C . ILE A 1 102 ? -4.544 -5.697 -5.948 1.00 91.00 102 ILE A C 1
ATOM 824 O O . ILE A 1 102 ? -4.348 -5.061 -4.908 1.00 91.00 102 ILE A O 1
ATOM 828 N N . VAL A 1 103 ? -3.625 -6.478 -6.508 1.00 92.25 103 VAL A N 1
ATOM 829 C CA . VAL A 1 103 ? -2.232 -6.531 -6.074 1.00 92.25 103 VAL A CA 1
ATOM 830 C C . VAL A 1 103 ? -1.374 -6.094 -7.247 1.00 92.25 103 VAL A C 1
ATOM 832 O O . VAL A 1 103 ? -1.553 -6.567 -8.364 1.00 92.25 103 VAL A O 1
ATOM 835 N N . PHE A 1 104 ? -0.442 -5.183 -7.026 1.00 92.94 104 PHE A N 1
ATOM 836 C CA . PHE A 1 104 ? 0.534 -4.815 -8.043 1.00 92.94 104 PHE A CA 1
ATOM 837 C C . PHE A 1 104 ? 1.891 -4.579 -7.404 1.00 92.94 104 PHE A C 1
ATOM 839 O O . PHE A 1 104 ? 1.985 -4.303 -6.213 1.00 92.94 104 PHE A O 1
ATOM 846 N N . TRP A 1 105 ? 2.946 -4.731 -8.187 1.00 93.38 105 TRP A N 1
ATOM 847 C CA . TRP A 1 105 ? 4.309 -4.538 -7.732 1.00 93.38 105 TRP A CA 1
ATOM 848 C C . TRP A 1 105 ? 4.989 -3.472 -8.569 1.00 93.38 105 TRP A C 1
ATOM 850 O O . TRP A 1 105 ? 4.796 -3.438 -9.781 1.00 93.38 105 TRP A O 1
ATOM 860 N N . LEU A 1 106 ? 5.771 -2.619 -7.914 1.00 93.56 106 LEU A N 1
ATOM 861 C CA . LEU A 1 106 ? 6.685 -1.679 -8.553 1.00 93.56 106 LEU A CA 1
ATOM 862 C C . LEU A 1 106 ? 8.092 -2.231 -8.339 1.00 93.56 106 LEU A C 1
ATOM 864 O O . LEU A 1 106 ? 8.587 -2.234 -7.211 1.00 93.56 106 LEU A O 1
ATOM 868 N N . GLU A 1 107 ? 8.709 -2.746 -9.397 1.00 91.69 107 GLU A N 1
ATOM 869 C CA . GLU A 1 107 ? 9.973 -3.486 -9.306 1.00 91.69 107 GLU A CA 1
ATOM 870 C C . GLU A 1 107 ? 10.991 -2.964 -10.318 1.00 91.69 107 GLU A C 1
ATOM 872 O O . GLU A 1 107 ? 10.596 -2.559 -11.411 1.00 91.69 107 GLU A O 1
ATOM 877 N N . PRO A 1 108 ? 12.297 -3.003 -10.015 1.00 90.88 108 PRO A N 1
ATOM 878 C CA . PRO A 1 108 ? 13.319 -2.739 -11.018 1.00 90.88 108 PRO A CA 1
ATOM 879 C C . PRO A 1 108 ? 13.253 -3.758 -12.168 1.00 90.88 108 PRO A C 1
ATOM 881 O O . PRO A 1 108 ? 13.262 -4.966 -11.935 1.00 90.88 108 PRO A O 1
ATOM 884 N N . ASN A 1 109 ? 13.296 -3.292 -13.419 1.00 86.94 109 ASN A N 1
ATOM 885 C CA . ASN A 1 109 ? 13.286 -4.158 -14.609 1.00 86.94 109 ASN A CA 1
ATOM 886 C C . ASN A 1 109 ? 14.593 -4.954 -14.781 1.00 86.94 109 ASN A C 1
ATOM 888 O O . ASN A 1 109 ? 14.638 -5.956 -15.494 1.00 86.94 109 ASN A O 1
ATOM 892 N N . LYS A 1 110 ? 15.685 -4.498 -14.154 1.00 82.62 110 LYS A N 1
ATOM 893 C CA . LYS A 1 110 ? 17.015 -5.114 -14.251 1.00 82.62 110 LYS A CA 1
ATOM 894 C C . LYS A 1 110 ? 17.257 -6.052 -13.059 1.00 82.62 110 LYS A C 1
ATOM 896 O O . LYS A 1 110 ? 17.320 -5.569 -11.924 1.00 82.62 110 LYS A O 1
ATOM 901 N N . PRO A 1 111 ? 17.469 -7.363 -13.285 1.00 71.56 111 PRO A N 1
ATOM 902 C CA . PRO A 1 111 ? 17.869 -8.289 -12.229 1.00 71.56 111 PRO A CA 1
ATOM 903 C C . PRO A 1 111 ? 19.160 -7.822 -11.544 1.00 71.56 111 PRO A C 1
ATOM 905 O O . PRO A 1 111 ? 20.114 -7.434 -12.217 1.00 71.56 111 PRO A O 1
ATOM 908 N N . GLY A 1 112 ? 19.201 -7.859 -10.210 1.00 69.00 112 GLY A N 1
ATOM 909 C CA . GLY A 1 112 ? 20.367 -7.411 -9.436 1.00 69.00 112 GLY A CA 1
ATOM 910 C C . GLY A 1 112 ? 20.512 -5.890 -9.312 1.00 69.00 112 GLY A C 1
ATOM 911 O O . GLY A 1 112 ? 21.543 -5.421 -8.829 1.00 69.00 112 GLY A O 1
ATOM 912 N N . SER A 1 113 ? 19.501 -5.117 -9.725 1.00 75.19 113 SER A N 1
ATOM 913 C CA . SER A 1 113 ? 19.421 -3.694 -9.393 1.00 75.19 113 SER A CA 1
ATOM 914 C C . SER A 1 113 ? 19.440 -3.503 -7.868 1.00 75.19 113 SER A C 1
ATOM 916 O O . SER A 1 113 ? 18.777 -4.259 -7.159 1.00 75.19 113 SER A O 1
ATOM 918 N N . PRO A 1 114 ? 20.146 -2.485 -7.340 1.00 72.06 114 PRO A N 1
ATOM 919 C CA . PRO A 1 114 ? 20.070 -2.125 -5.923 1.00 72.06 114 PRO A CA 1
ATOM 920 C C . PRO A 1 114 ? 18.713 -1.506 -5.536 1.00 72.06 114 PRO A C 1
ATOM 922 O O . PRO A 1 114 ? 18.501 -1.180 -4.368 1.00 72.06 114 PRO A O 1
ATOM 925 N N . GLY A 1 115 ? 17.819 -1.286 -6.510 1.00 77.75 115 GLY A N 1
ATOM 926 C CA . GLY A 1 115 ? 16.470 -0.781 -6.287 1.00 77.75 115 GLY A CA 1
ATOM 927 C C . GLY A 1 115 ? 15.620 -1.738 -5.450 1.00 77.75 115 GLY A C 1
ATOM 928 O O . GLY A 1 115 ? 15.758 -2.956 -5.528 1.00 77.75 115 GLY A O 1
ATOM 929 N N . ARG A 1 116 ? 14.735 -1.167 -4.633 1.00 87.69 116 ARG A N 1
ATOM 930 C CA . ARG A 1 116 ? 13.801 -1.921 -3.790 1.00 87.69 116 ARG A CA 1
ATOM 931 C C . ARG A 1 116 ? 12.586 -2.336 -4.613 1.00 87.69 116 ARG A C 1
ATOM 933 O O . ARG A 1 116 ? 12.136 -1.561 -5.449 1.00 87.69 116 ARG A O 1
ATOM 940 N N . SER A 1 117 ? 12.021 -3.506 -4.334 1.00 89.62 117 SER A N 1
ATOM 941 C CA . SER A 1 117 ? 10.708 -3.887 -4.866 1.00 89.62 117 SER A CA 1
ATOM 942 C C . SER A 1 117 ? 9.607 -3.469 -3.898 1.00 89.62 117 SER A C 1
ATOM 944 O O . SER A 1 117 ? 9.746 -3.596 -2.677 1.00 89.62 117 SER A O 1
ATOM 946 N N . TYR A 1 118 ? 8.495 -2.988 -4.446 1.00 92.75 118 TYR A N 1
ATOM 947 C CA . TYR A 1 118 ? 7.370 -2.484 -3.671 1.00 92.75 118 TYR A CA 1
ATOM 948 C C . TYR A 1 118 ? 6.108 -3.273 -3.990 1.00 92.75 118 TYR A C 1
ATOM 950 O O . TYR A 1 118 ? 5.551 -3.138 -5.075 1.00 92.75 118 TYR A O 1
ATOM 958 N N . GLY A 1 119 ? 5.646 -4.078 -3.037 1.00 92.12 119 GLY A N 1
ATOM 959 C CA . GLY A 1 119 ? 4.385 -4.804 -3.153 1.00 92.12 119 GLY A CA 1
ATOM 960 C C . GLY A 1 119 ? 3.223 -3.945 -2.662 1.00 92.12 119 GLY A C 1
ATOM 961 O O . GLY A 1 119 ? 3.210 -3.517 -1.509 1.00 92.12 119 GLY A O 1
ATOM 962 N N . CYS A 1 120 ? 2.235 -3.709 -3.511 1.00 94.19 120 CYS A N 1
ATOM 963 C CA . CYS A 1 120 ? 1.080 -2.868 -3.238 1.00 94.19 120 CYS A CA 1
ATOM 964 C C . CYS A 1 120 ? -0.195 -3.718 -3.217 1.00 94.19 120 CYS A C 1
ATOM 966 O O . CYS A 1 120 ? -0.618 -4.236 -4.248 1.00 94.19 120 CYS A O 1
ATOM 968 N N . TYR A 1 121 ? -0.818 -3.843 -2.043 1.00 94.25 121 TYR A N 1
ATOM 969 C CA . TYR A 1 121 ? -2.003 -4.676 -1.827 1.00 94.25 121 TYR A CA 1
ATOM 970 C C . TYR A 1 121 ? -3.185 -3.794 -1.415 1.00 94.25 121 TYR A C 1
ATOM 972 O O . TYR A 1 121 ? -3.227 -3.289 -0.288 1.00 94.25 121 TYR A O 1
ATOM 980 N N . LEU A 1 122 ? -4.124 -3.561 -2.334 1.00 94.94 122 LEU A N 1
ATOM 981 C CA . LEU A 1 122 ? -5.272 -2.684 -2.099 1.00 94.94 122 LEU A CA 1
ATOM 982 C C . LEU A 1 122 ? -6.473 -3.476 -1.566 1.00 94.94 122 LEU A C 1
ATOM 984 O O . LEU A 1 122 ? -6.844 -4.504 -2.126 1.00 94.94 122 LEU A O 1
ATOM 988 N N . SER A 1 123 ? -7.110 -2.974 -0.510 1.00 93.56 123 SER A N 1
ATOM 989 C CA . SER A 1 123 ? -8.391 -3.465 0.006 1.00 93.56 123 SER A CA 1
ATOM 990 C C . SER A 1 123 ? -9.249 -2.286 0.473 1.00 93.56 123 SER A C 1
ATOM 992 O O . SER A 1 123 ? -8.931 -1.609 1.459 1.00 93.56 123 SER A O 1
ATOM 994 N N . GLY A 1 124 ? -10.321 -2.005 -0.266 1.00 93.38 124 GLY A N 1
ATOM 995 C CA . GLY A 1 124 ? -11.123 -0.795 -0.145 1.00 93.38 124 GLY A CA 1
ATOM 996 C C . GLY A 1 124 ? -10.248 0.451 -0.261 1.00 93.38 124 GLY A C 1
ATOM 997 O O . GLY A 1 124 ? -9.555 0.654 -1.252 1.00 93.38 124 GLY A O 1
ATOM 998 N N . ASN A 1 125 ? -10.232 1.252 0.803 1.00 95.69 125 ASN A N 1
ATOM 999 C CA . ASN A 1 125 ? -9.450 2.492 0.887 1.00 95.69 125 ASN A CA 1
ATOM 1000 C C . ASN A 1 125 ? -8.129 2.297 1.654 1.00 95.69 125 ASN A C 1
ATOM 1002 O O . ASN A 1 125 ? -7.556 3.258 2.173 1.00 95.69 125 ASN A O 1
ATOM 1006 N N . THR A 1 126 ? -7.679 1.049 1.808 1.00 96.56 126 THR A N 1
ATOM 1007 C CA . THR A 1 126 ? -6.437 0.702 2.507 1.00 96.56 126 THR A CA 1
ATOM 1008 C C . THR A 1 126 ? -5.443 0.092 1.535 1.00 96.56 126 THR A C 1
ATOM 1010 O O . THR A 1 126 ? -5.731 -0.929 0.918 1.00 96.56 126 THR A O 1
ATOM 1013 N N . LEU A 1 127 ? -4.253 0.679 1.450 1.00 96.31 127 LEU A N 1
ATOM 1014 C CA . LEU A 1 127 ? -3.129 0.132 0.703 1.00 96.31 127 LEU A CA 1
ATOM 1015 C C . LEU A 1 127 ? -2.074 -0.387 1.683 1.00 96.31 127 LEU A C 1
ATOM 1017 O O . LEU A 1 127 ? -1.452 0.393 2.405 1.00 96.31 127 LEU A O 1
ATOM 1021 N N . PHE A 1 128 ? -1.861 -1.699 1.711 1.00 94.94 128 PHE A N 1
ATOM 1022 C CA . PHE A 1 128 ? -0.711 -2.287 2.390 1.00 94.94 128 PHE A CA 1
ATOM 1023 C C . PHE A 1 128 ? 0.493 -2.222 1.446 1.00 94.94 128 PHE A C 1
ATOM 1025 O O . PHE A 1 128 ? 0.491 -2.834 0.379 1.00 94.94 128 PHE A O 1
ATOM 1032 N N . LEU A 1 129 ? 1.491 -1.425 1.816 1.00 94.31 129 LEU A N 1
ATOM 1033 C CA . LEU A 1 129 ? 2.724 -1.220 1.070 1.00 94.31 129 LEU A CA 1
ATOM 1034 C C . LEU A 1 129 ? 3.838 -2.039 1.718 1.00 94.31 129 LEU A C 1
ATOM 1036 O O . LEU A 1 129 ? 4.269 -1.755 2.835 1.00 94.31 129 LEU A O 1
ATOM 1040 N N . ARG A 1 130 ? 4.317 -3.037 0.989 1.00 91.62 130 ARG A N 1
ATOM 1041 C CA . ARG A 1 130 ? 5.460 -3.866 1.342 1.00 91.62 130 ARG A CA 1
ATOM 1042 C C . ARG A 1 130 ? 6.713 -3.340 0.667 1.00 91.62 130 ARG A C 1
ATOM 1044 O O . ARG A 1 130 ? 6.669 -3.009 -0.512 1.00 91.62 130 ARG A O 1
ATOM 1051 N N . VAL A 1 131 ? 7.822 -3.323 1.394 1.00 89.31 131 VAL A N 1
ATOM 1052 C CA . VAL A 1 131 ? 9.115 -2.852 0.889 1.00 89.31 131 VAL A CA 1
ATOM 1053 C C . VAL A 1 131 ? 10.140 -3.978 1.022 1.00 89.31 131 VAL A C 1
ATOM 1055 O O . VAL A 1 131 ? 10.484 -4.371 2.134 1.00 89.31 131 VAL A O 1
ATOM 1058 N N . GLU 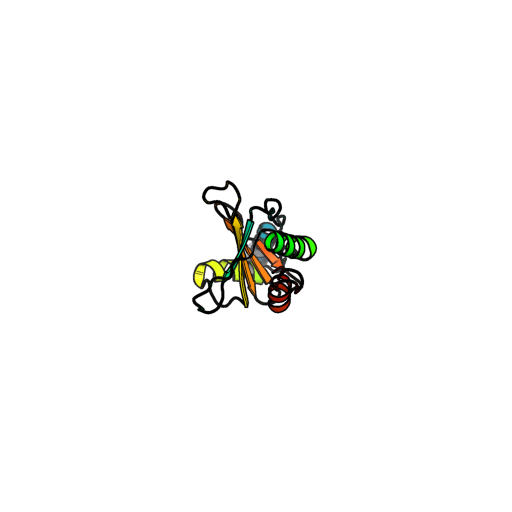A 1 132 ? 10.629 -4.507 -0.096 1.00 85.25 132 GLU A N 1
ATOM 1059 C CA . GLU A 1 132 ? 11.680 -5.532 -0.134 1.00 85.25 132 GLU A CA 1
ATOM 1060 C C . GLU A 1 132 ? 13.070 -4.928 -0.433 1.00 85.25 132 GLU A C 1
ATOM 1062 O O . GLU A 1 132 ? 13.179 -3.896 -1.092 1.00 85.25 132 GLU A O 1
ATOM 1067 N N . TYR A 1 133 ? 14.178 -5.520 0.030 1.00 65.00 133 TYR A N 1
ATOM 1068 C CA . TYR A 1 133 ? 14.270 -6.787 0.781 1.00 65.00 133 TYR A CA 1
ATOM 1069 C C . TYR A 1 133 ? 14.257 -6.640 2.316 1.00 65.00 133 TYR A C 1
ATOM 1071 O O . TYR A 1 133 ? 13.956 -7.613 2.998 1.00 65.00 133 TYR A O 1
ATOM 1079 N N . ASP A 1 134 ? 14.461 -5.433 2.856 1.00 65.88 134 ASP A N 1
ATOM 1080 C CA . ASP A 1 134 ? 14.655 -5.203 4.306 1.00 65.88 134 ASP A CA 1
ATOM 1081 C C . ASP A 1 134 ? 13.723 -4.126 4.897 1.00 65.88 134 ASP A C 1
ATOM 1083 O O . ASP A 1 134 ? 13.980 -3.566 5.967 1.00 65.88 134 ASP A O 1
ATOM 1087 N N . GLY A 1 135 ? 12.680 -3.743 4.161 1.00 66.88 135 GLY A N 1
ATOM 1088 C CA . GLY A 1 135 ? 11.899 -2.554 4.470 1.00 66.88 135 GLY A CA 1
ATOM 1089 C C . GLY A 1 135 ? 10.735 -2.785 5.431 1.00 66.88 135 GLY A C 1
ATOM 1090 O O . GLY A 1 135 ? 10.185 -3.877 5.573 1.00 66.88 135 GLY A O 1
ATOM 1091 N N . TRP A 1 136 ? 10.332 -1.703 6.094 1.00 80.50 136 TRP A N 1
ATOM 1092 C CA . TRP A 1 136 ? 9.162 -1.687 6.962 1.00 80.50 136 TRP A CA 1
ATOM 1093 C C . TRP A 1 136 ? 7.885 -1.611 6.129 1.00 80.50 136 TRP A C 1
ATOM 1095 O O . TRP A 1 136 ? 7.710 -0.687 5.333 1.00 80.50 136 TRP A O 1
ATOM 1105 N N . ASN A 1 137 ? 6.961 -2.541 6.361 1.00 89.94 137 ASN A N 1
ATOM 1106 C CA . ASN A 1 137 ? 5.643 -2.479 5.742 1.00 89.94 137 ASN A CA 1
ATOM 1107 C C . ASN A 1 137 ? 4.851 -1.283 6.286 1.00 89.94 137 ASN A C 1
ATOM 1109 O O . ASN A 1 137 ? 4.946 -0.925 7.463 1.00 89.94 137 ASN A O 1
ATOM 1113 N N . ARG A 1 138 ? 4.049 -0.667 5.421 1.00 93.12 138 ARG A N 1
ATOM 1114 C CA . ARG A 1 138 ? 3.197 0.475 5.752 1.00 93.12 138 ARG A CA 1
ATOM 1115 C C . ARG A 1 138 ? 1.754 0.154 5.432 1.00 93.12 138 ARG A C 1
ATOM 1117 O O . ARG A 1 138 ? 1.446 -0.475 4.428 1.00 93.12 138 ARG A O 1
ATOM 1124 N N . VAL A 1 139 ? 0.857 0.648 6.269 1.00 95.81 139 VAL A N 1
ATOM 1125 C CA . VAL A 1 139 ? -0.580 0.626 6.012 1.00 95.81 139 VAL A CA 1
ATOM 1126 C C . VAL A 1 139 ? -1.006 2.043 5.705 1.00 95.81 139 VAL A C 1
ATOM 1128 O O . VAL A 1 139 ? -0.957 2.916 6.570 1.00 95.81 139 VAL A O 1
ATOM 1131 N N . LEU A 1 140 ? -1.404 2.287 4.469 1.00 97.06 140 LEU A N 1
ATOM 1132 C CA . LEU A 1 140 ? -1.775 3.605 3.987 1.00 97.06 140 LEU A CA 1
ATOM 1133 C C . LEU A 1 140 ? -3.290 3.689 3.829 1.00 97.06 140 LEU A C 1
ATOM 1135 O O . LEU A 1 140 ? -3.933 2.739 3.390 1.00 97.06 140 LEU A O 1
ATOM 1139 N N . THR A 1 141 ? -3.853 4.841 4.165 1.00 97.06 141 THR A N 1
ATOM 1140 C CA . THR A 1 141 ? -5.190 5.235 3.730 1.00 97.06 141 THR A CA 1
ATOM 1141 C C . THR A 1 141 ? -5.056 5.921 2.379 1.00 97.06 141 THR A C 1
ATOM 1143 O O . THR A 1 141 ? -4.265 6.859 2.246 1.00 97.06 141 THR A O 1
ATOM 1146 N N . VAL A 1 142 ? -5.831 5.471 1.396 1.00 96.94 142 VAL A N 1
ATOM 1147 C CA . VAL A 1 142 ? -5.816 5.986 0.023 1.00 96.94 142 VAL A CA 1
ATOM 1148 C C . VAL A 1 142 ? -7.226 6.389 -0.416 1.00 96.94 142 VAL A C 1
ATOM 1150 O O . VAL A 1 142 ? -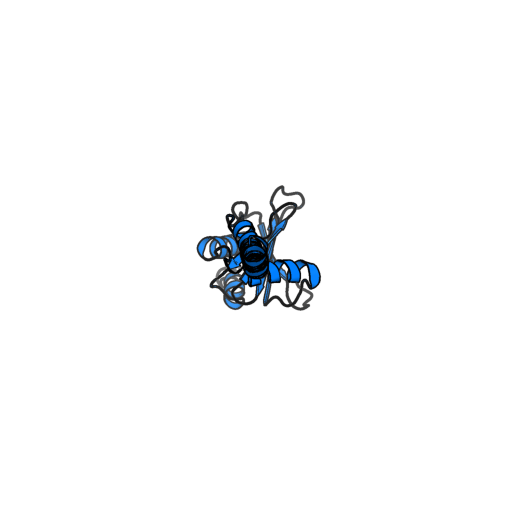8.192 5.753 0.007 1.00 96.94 142 VAL A O 1
ATOM 1153 N N . PRO A 1 143 ? -7.382 7.445 -1.235 1.00 96.75 143 PRO A N 1
ATOM 1154 C CA . PRO A 1 143 ? -8.687 7.851 -1.753 1.00 96.75 143 PRO A CA 1
ATOM 1155 C C . PRO A 1 143 ? -9.047 7.187 -3.088 1.00 96.75 143 PRO A C 1
ATOM 1157 O O . PRO A 1 143 ? -10.146 7.422 -3.577 1.00 96.75 143 PRO A O 1
ATOM 1160 N N . PHE A 1 144 ? -8.136 6.408 -3.679 1.00 95.50 144 PHE A N 1
ATOM 1161 C CA . PHE A 1 144 ? -8.341 5.743 -4.962 1.00 95.50 144 PHE A CA 1
ATOM 1162 C C . PHE A 1 144 ? -8.776 4.284 -4.797 1.00 95.50 144 PHE A C 1
ATOM 1164 O O . PHE A 1 144 ? -8.467 3.613 -3.812 1.00 95.50 144 PHE A O 1
ATOM 1171 N N . SER A 1 145 ? -9.463 3.797 -5.818 1.00 95.19 145 SER A N 1
ATOM 1172 C CA . SER A 1 145 ? -10.021 2.460 -5.954 1.00 95.19 145 SER A CA 1
ATOM 1173 C C . SER A 1 145 ? -9.244 1.617 -6.968 1.00 95.19 145 SER A C 1
ATOM 1175 O O . SER A 1 145 ? -8.419 2.113 -7.740 1.00 95.19 145 SER A O 1
ATOM 1177 N N . LYS A 1 146 ? -9.574 0.322 -7.032 1.00 93.44 146 LYS A N 1
ATOM 1178 C CA . LYS A 1 146 ? -9.099 -0.583 -8.088 1.00 93.44 146 LYS A CA 1
ATOM 1179 C C . LYS A 1 146 ? -9.316 -0.013 -9.493 1.00 93.44 146 LYS A C 1
ATOM 1181 O O . LYS A 1 146 ? -8.402 -0.056 -10.308 1.00 93.44 146 LYS A O 1
ATOM 1186 N N . ALA A 1 147 ? -10.504 0.525 -9.767 1.00 92.44 147 ALA A N 1
ATOM 1187 C CA . ALA A 1 147 ? -10.857 1.026 -11.093 1.00 92.44 147 ALA A CA 1
ATOM 1188 C C . ALA A 1 147 ? -9.973 2.211 -11.516 1.00 92.44 147 ALA A C 1
ATOM 1190 O O . ALA A 1 147 ? -9.619 2.337 -12.686 1.00 92.44 147 ALA A O 1
ATOM 1191 N N . GLU A 1 148 ? -9.577 3.062 -10.569 1.00 94.06 148 GLU A N 1
ATOM 1192 C CA . GLU A 1 148 ? -8.670 4.183 -10.832 1.00 94.06 148 GLU A CA 1
ATOM 1193 C C . GLU A 1 148 ? -7.239 3.713 -11.104 1.00 94.06 148 GLU A C 1
ATOM 1195 O O . GLU A 1 148 ? -6.591 4.263 -11.993 1.00 94.06 148 GLU A O 1
ATOM 1200 N N . ILE A 1 149 ? -6.766 2.663 -10.421 1.00 92.75 149 ILE A N 1
ATOM 1201 C CA . ILE A 1 149 ? -5.478 2.023 -10.741 1.00 92.75 149 ILE A CA 1
ATOM 1202 C C . ILE A 1 149 ? -5.533 1.404 -12.138 1.00 92.75 149 ILE A C 1
ATOM 1204 O O . ILE A 1 149 ? -4.657 1.659 -12.959 1.00 92.75 149 ILE A O 1
ATOM 1208 N N . GLU A 1 150 ? -6.574 0.628 -12.440 1.00 91.19 150 GLU A N 1
ATOM 1209 C CA . GLU A 1 150 ? -6.743 0.010 -13.758 1.00 91.19 150 GLU A CA 1
ATOM 1210 C C . GLU A 1 150 ? -6.820 1.068 -14.864 1.00 91.19 150 GLU A C 1
ATOM 1212 O O . GLU A 1 150 ? -6.203 0.898 -15.908 1.00 91.19 150 GLU A O 1
ATOM 1217 N N . THR A 1 151 ? -7.499 2.192 -14.619 1.00 90.56 151 THR A N 1
ATOM 1218 C CA . THR A 1 151 ? -7.544 3.339 -15.541 1.00 90.56 151 THR A CA 1
ATOM 1219 C C . THR A 1 151 ? -6.176 4.008 -15.679 1.00 90.56 151 THR A C 1
ATOM 1221 O O . THR A 1 151 ? -5.779 4.397 -16.776 1.00 90.56 151 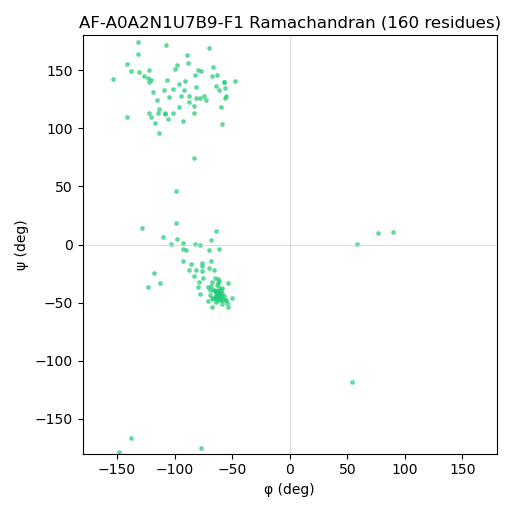THR A O 1
ATOM 1224 N N . ALA A 1 152 ? -5.413 4.133 -14.590 1.00 89.69 152 ALA A N 1
ATOM 1225 C CA . ALA A 1 152 ? -4.053 4.658 -14.653 1.00 89.69 152 ALA A CA 1
ATOM 1226 C C . ALA A 1 152 ? -3.129 3.770 -15.499 1.00 89.69 152 ALA A C 1
ATOM 1228 O O . ALA A 1 152 ? -2.223 4.303 -16.142 1.00 89.69 152 ALA A O 1
ATOM 1229 N N . LEU A 1 153 ? -3.404 2.467 -15.530 1.00 88.12 153 LEU A N 1
ATOM 1230 C CA . LEU A 1 153 ? -2.691 1.443 -16.289 1.00 88.12 153 LEU A CA 1
ATOM 1231 C C . LEU A 1 153 ? -3.278 1.167 -17.683 1.00 88.12 153 LEU A C 1
ATOM 1233 O O . LEU A 1 153 ? -2.779 0.302 -18.395 1.00 88.12 153 LEU A O 1
ATOM 1237 N N . GLN A 1 154 ? -4.336 1.859 -18.103 1.00 84.31 154 GLN A N 1
ATOM 1238 C CA . GLN A 1 154 ? -4.794 1.769 -19.488 1.00 84.31 154 GLN A CA 1
ATOM 1239 C C . GLN A 1 154 ? -3.831 2.546 -20.387 1.00 84.31 154 GLN A C 1
ATOM 1241 O O . GLN A 1 154 ? -3.565 3.724 -20.133 1.00 84.31 154 GLN A O 1
ATOM 1246 N N . HIS A 1 155 ? -3.343 1.890 -21.446 1.00 66.50 155 HIS A N 1
ATOM 1247 C CA . HIS A 1 155 ? -2.605 2.565 -22.508 1.00 66.50 155 HIS A CA 1
ATOM 1248 C C . HIS A 1 155 ? -3.451 3.706 -23.061 1.00 66.50 155 HIS A C 1
ATOM 1250 O O . HIS A 1 155 ? -4.622 3.522 -23.408 1.00 66.50 155 HIS A O 1
ATOM 1256 N N . LEU A 1 156 ? -2.871 4.905 -23.117 1.00 57.62 156 LEU A N 1
ATOM 1257 C CA . LEU A 1 156 ? -3.519 6.010 -23.804 1.00 57.62 156 LEU A CA 1
ATOM 1258 C C . LEU A 1 156 ? -3.614 5.63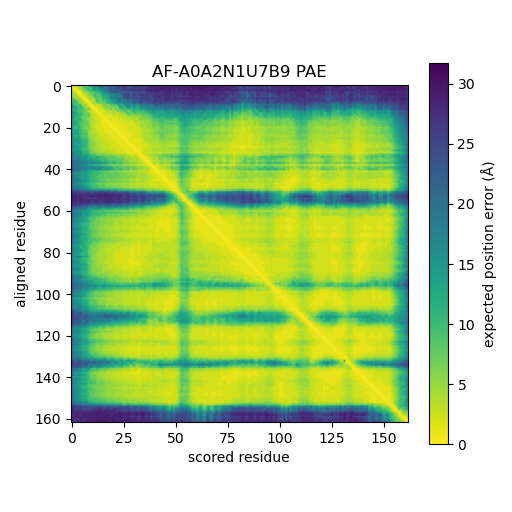3 -25.294 1.00 57.62 156 LEU A C 1
ATOM 1260 O O . LEU A 1 156 ? -2.622 5.170 -25.855 1.00 57.62 156 LEU A O 1
ATOM 1264 N N . PRO A 1 157 ? -4.754 5.865 -25.971 1.00 53.22 157 PRO A N 1
ATOM 1265 C CA . PRO A 1 157 ? -4.963 5.490 -27.378 1.00 53.22 157 PRO A CA 1
ATOM 1266 C C . PRO A 1 157 ? -4.048 6.215 -28.392 1.00 53.22 157 PRO A C 1
ATOM 1268 O O . PRO A 1 157 ? -4.280 6.138 -29.591 1.00 53.22 157 PRO A O 1
ATOM 1271 N N . ALA A 1 158 ? -3.013 6.925 -27.932 1.00 48.88 158 ALA A N 1
ATOM 1272 C CA . ALA A 1 158 ? -1.974 7.535 -28.756 1.00 48.88 158 ALA A CA 1
ATOM 1273 C C . ALA A 1 158 ? -0.636 6.758 -28.743 1.00 48.88 158 ALA A C 1
ATOM 1275 O O . ALA A 1 158 ? 0.302 7.197 -29.400 1.00 48.88 158 ALA A O 1
ATOM 1276 N N . GLU A 1 159 ? -0.532 5.635 -28.019 1.00 52.91 159 GLU A N 1
ATOM 1277 C CA . GLU A 1 159 ? 0.684 4.795 -27.966 1.00 52.91 159 GLU A CA 1
ATOM 1278 C C . GLU A 1 159 ? 0.704 3.642 -28.986 1.00 52.91 159 GLU A C 1
ATOM 1280 O O . GLU A 1 159 ? 1.725 2.975 -29.136 1.00 52.91 159 GLU A O 1
ATOM 1285 N N . GLU A 1 160 ? -0.367 3.442 -29.759 1.00 45.56 160 GLU A N 1
ATOM 1286 C CA . GLU A 1 160 ? -0.320 2.600 -30.961 1.00 45.56 160 GLU A CA 1
ATOM 1287 C C . GLU A 1 160 ? 0.223 3.423 -32.140 1.00 45.56 160 GLU A C 1
ATOM 1289 O O . GLU A 1 160 ? -0.518 3.865 -33.018 1.00 45.56 160 GLU A O 1
ATOM 1294 N N . THR A 1 161 ? 1.532 3.684 -32.152 1.00 43.25 161 THR A N 1
ATOM 1295 C CA . THR A 1 161 ? 2.205 4.076 -33.404 1.00 43.25 161 THR A CA 1
ATOM 1296 C C . THR A 1 161 ? 2.526 2.813 -34.225 1.00 43.25 161 THR A C 1
ATOM 1298 O O . THR A 1 161 ? 2.960 1.828 -33.627 1.00 43.25 161 THR A O 1
ATOM 1301 N N . PRO A 1 162 ? 2.278 2.824 -35.553 1.00 48.53 162 PRO A N 1
ATOM 1302 C CA . PRO A 1 162 ? 2.334 1.655 -36.443 1.00 48.53 162 PRO A CA 1
ATOM 1303 C C . PRO A 1 162 ? 3.733 1.067 -36.657 1.00 48.53 162 PRO A C 1
ATOM 1305 O O . PRO A 1 162 ? 4.729 1.813 -36.508 1.00 48.53 162 PRO A O 1
#

pLDDT: mean 84.07, std 14.29, range [43.25, 97.06]

Solvent-accessible surface area (backbone atoms only — not comparable to full-atom values): 9235 Å² total; per-residue (Å²): 132,71,69,68,65,53,62,69,44,47,65,56,52,51,52,50,52,51,51,53,50,53,51,49,65,45,44,51,53,26,63,69,28,61,58,80,85,85,61,82,85,66,44,68,63,20,20,28,42,46,49,70,82,94,58,99,68,72,49,74,41,52,13,69,50,30,43,53,53,48,51,54,43,72,74,56,42,42,57,38,77,50,33,66,59,46,51,47,51,58,50,42,55,79,72,67,72,67,90,53,77,37,35,36,31,40,32,54,70,53,88,89,52,93,58,56,38,34,44,38,39,30,45,76,48,35,34,41,38,36,37,40,94,86,48,76,66,35,41,26,36,34,89,61,49,62,68,56,52,55,56,66,66,48,79,61,92,81,72,81,71,134